Protein AF-A0A968BAL6-F1 (afdb_monomer_lite)

pLDDT: mean 81.93, std 11.96, range [53.53, 95.75]

Structure (mmCIF, N/CA/C/O backbone):
data_AF-A0A968BAL6-F1
#
_entry.id   AF-A0A968BAL6-F1
#
loop_
_atom_site.group_PDB
_atom_site.id
_atom_site.type_symbol
_atom_site.label_atom_id
_atom_site.label_alt_id
_atom_site.label_comp_id
_atom_site.label_asym_id
_atom_site.label_entity_id
_atom_site.label_seq_id
_atom_site.pdbx_PDB_ins_code
_atom_site.Cartn_x
_atom_site.Cartn_y
_atom_site.Cartn_z
_atom_site.occupancy
_atom_site.B_iso_or_equiv
_atom_site.auth_seq_id
_atom_site.auth_comp_id
_atom_site.auth_asym_id
_atom_site.auth_atom_id
_atom_site.pdbx_PDB_model_num
ATOM 1 N N . VAL A 1 1 ? -25.722 1.410 46.540 1.00 57.25 1 VAL A N 1
ATOM 2 C CA . VAL A 1 1 ? -25.232 2.036 47.784 1.00 57.25 1 VAL A CA 1
ATOM 3 C C . VAL A 1 1 ? -24.862 0.918 48.737 1.00 57.25 1 VAL A C 1
ATOM 5 O O . VAL A 1 1 ? -25.742 0.156 49.126 1.00 57.25 1 VAL A O 1
ATOM 8 N N . LEU A 1 2 ? -23.569 0.731 48.999 1.00 53.53 2 LEU A N 1
ATOM 9 C CA . LEU A 1 2 ? -23.117 -0.158 50.067 1.00 53.53 2 LEU A CA 1
ATOM 10 C C . LEU A 1 2 ? -23.164 0.642 51.366 1.00 53.53 2 LEU A C 1
ATOM 12 O O . LEU A 1 2 ? -22.393 1.583 51.538 1.00 53.53 2 LEU A O 1
ATOM 16 N N . ASN A 1 3 ? -24.097 0.274 52.236 1.00 73.88 3 ASN A N 1
ATOM 17 C CA . ASN A 1 3 ? -24.218 0.833 53.574 1.00 73.88 3 ASN A CA 1
ATOM 18 C C . ASN A 1 3 ? -23.690 -0.192 54.570 1.00 73.88 3 ASN A C 1
ATOM 20 O O . ASN A 1 3 ? -23.979 -1.385 54.439 1.00 73.88 3 ASN A O 1
ATOM 24 N N . GLY A 1 4 ? -22.949 0.272 55.567 1.00 74.12 4 GLY A N 1
ATOM 25 C CA . GLY A 1 4 ? -22.491 -0.570 56.660 1.00 74.12 4 GLY A CA 1
ATOM 26 C C . GLY A 1 4 ? -21.984 0.260 57.824 1.00 74.12 4 GLY A C 1
ATOM 27 O O . GLY A 1 4 ? -21.619 1.425 57.661 1.00 74.12 4 GLY A O 1
ATOM 28 N N . ASP A 1 5 ? -21.955 -0.362 58.992 1.00 83.38 5 ASP A N 1
ATOM 29 C CA . ASP A 1 5 ? -21.418 0.253 60.195 1.00 83.38 5 ASP A CA 1
ATOM 30 C C . ASP A 1 5 ? -19.938 -0.101 60.330 1.00 83.38 5 ASP A C 1
ATOM 32 O O . ASP A 1 5 ? -19.522 -1.252 60.153 1.00 83.38 5 ASP A O 1
ATOM 36 N N . LEU A 1 6 ? -19.126 0.910 60.617 1.00 70.38 6 LEU A N 1
ATOM 37 C CA . LEU A 1 6 ? -17.719 0.735 60.921 1.00 70.38 6 LEU A CA 1
ATOM 38 C C . LEU A 1 6 ? -17.563 0.187 62.352 1.00 70.38 6 LEU A C 1
ATOM 40 O O . LEU A 1 6 ? -18.408 0.434 63.214 1.00 70.38 6 LEU A O 1
ATOM 44 N N . PRO A 1 7 ? -16.456 -0.510 62.668 1.00 76.62 7 PRO A N 1
ATOM 45 C CA . PRO A 1 7 ? -16.220 -1.063 64.007 1.00 76.62 7 PRO A CA 1
ATOM 46 C C . PRO A 1 7 ? -16.193 -0.031 65.149 1.00 76.62 7 PRO A C 1
ATOM 48 O O . PRO A 1 7 ? -16.257 -0.410 66.314 1.00 76.62 7 PRO A O 1
ATOM 51 N N . ASN A 1 8 ? -16.078 1.263 64.834 1.00 85.88 8 ASN A N 1
ATOM 52 C CA . ASN A 1 8 ? -16.144 2.373 65.785 1.00 85.88 8 ASN A CA 1
ATOM 53 C C . ASN A 1 8 ? -17.567 2.941 65.974 1.00 85.88 8 ASN A C 1
ATOM 55 O O . ASN A 1 8 ? -17.720 3.936 66.674 1.00 85.88 8 ASN A O 1
ATOM 59 N N . GLY A 1 9 ? -18.591 2.322 65.378 1.00 78.38 9 GLY A N 1
ATOM 60 C CA . GLY A 1 9 ? -19.993 2.724 65.516 1.00 78.38 9 GLY A CA 1
ATOM 61 C C . GLY A 1 9 ? -20.440 3.849 64.580 1.00 78.38 9 GLY A C 1
ATOM 62 O O . GLY A 1 9 ? -21.592 4.263 64.654 1.00 78.38 9 GLY A O 1
ATOM 63 N N . GLU A 1 10 ? -19.567 4.329 63.696 1.00 82.62 10 GLU A N 1
ATOM 64 C CA . GLU A 1 10 ? -19.923 5.304 62.664 1.00 82.62 10 GLU A CA 1
ATOM 65 C C . GLU A 1 10 ? -20.543 4.588 61.458 1.00 82.62 10 GLU A C 1
ATOM 67 O O . GLU A 1 10 ? -20.002 3.591 60.970 1.00 82.62 10 GLU A O 1
ATOM 72 N N . SER A 1 11 ? -21.654 5.101 60.932 1.00 77.00 11 SER A N 1
ATOM 73 C CA . SER A 1 11 ? -22.224 4.573 59.690 1.00 77.00 11 SER A CA 1
ATOM 74 C C . SER A 1 11 ? -21.451 5.120 58.491 1.00 77.00 11 SER A C 1
ATOM 76 O O . SER A 1 11 ? -21.339 6.332 58.298 1.00 77.00 11 SER A O 1
ATOM 78 N N . PHE A 1 12 ? -20.933 4.229 57.647 1.00 66.19 12 PHE A N 1
ATOM 79 C CA . PHE A 1 12 ? -20.333 4.606 56.374 1.00 66.19 12 PHE A CA 1
ATOM 80 C C . PHE A 1 12 ? -21.387 4.538 55.266 1.00 66.19 12 PHE A C 1
ATOM 82 O O . PHE A 1 12 ? -21.994 3.495 55.015 1.00 66.19 12 PHE A O 1
ATOM 89 N N . SER A 1 13 ? -21.566 5.662 54.575 1.00 68.44 13 SER A N 1
ATOM 90 C CA . SER A 1 13 ? -22.299 5.745 53.314 1.00 68.44 13 SER A CA 1
ATOM 91 C C . SER A 1 13 ? -21.297 6.047 52.207 1.00 68.44 13 SER A C 1
ATOM 93 O O . SER A 1 13 ? -20.972 7.206 51.946 1.00 68.44 13 SER A O 1
ATOM 95 N N . GLY A 1 14 ? -20.783 4.995 51.575 1.00 59.91 14 GLY A N 1
ATOM 96 C CA . GLY A 1 14 ? -19.915 5.123 50.412 1.00 59.91 14 GLY A CA 1
ATOM 97 C C . GLY A 1 14 ? -20.727 5.419 49.163 1.00 59.91 14 GLY A C 1
ATOM 98 O O . GLY A 1 14 ? -21.590 4.621 48.773 1.00 59.91 14 GLY A O 1
ATOM 99 N N . ASP A 1 15 ? -20.423 6.539 48.513 1.00 61.91 15 ASP A N 1
ATOM 100 C CA . ASP A 1 15 ? -20.943 6.827 47.185 1.00 61.91 15 ASP A CA 1
ATOM 101 C C . ASP A 1 15 ? -20.390 5.794 46.193 1.00 61.91 15 ASP A C 1
ATOM 103 O O . ASP A 1 15 ? -19.240 5.832 45.768 1.00 61.91 15 ASP A O 1
ATOM 107 N N . THR A 1 16 ? -21.219 4.801 45.883 1.00 58.09 16 THR A N 1
ATOM 108 C CA . THR A 1 16 ? -20.974 3.823 44.813 1.00 58.09 16 THR A CA 1
ATOM 109 C C . THR A 1 16 ? -21.610 4.275 43.501 1.00 58.09 16 THR A C 1
ATOM 111 O O . THR A 1 16 ? -21.629 3.519 42.535 1.00 58.09 16 THR A O 1
ATOM 114 N N . LEU A 1 17 ? -22.137 5.501 43.449 1.00 57.97 17 LEU A N 1
ATOM 115 C CA . LEU A 1 17 ? -22.711 6.111 42.263 1.00 57.97 17 LEU A CA 1
ATOM 116 C C . LEU A 1 17 ? -21.691 7.057 41.625 1.00 57.97 17 LEU A C 1
ATOM 118 O O . LEU A 1 17 ? -22.008 8.204 41.307 1.00 57.97 17 LEU A O 1
ATOM 122 N N . SER A 1 18 ? -20.516 6.528 41.262 1.00 57.41 18 SER A N 1
ATOM 123 C CA . SER A 1 18 ? -19.942 6.979 39.991 1.00 57.41 18 SER A CA 1
ATOM 124 C C . SER A 1 18 ? -20.905 6.512 38.897 1.00 57.41 18 SER A C 1
ATOM 126 O O . SER A 1 18 ? -20.774 5.439 38.321 1.00 57.41 18 SER A O 1
ATOM 128 N N . SER A 1 19 ? -21.969 7.291 38.710 1.00 59.38 19 SER A N 1
ATOM 129 C CA . SER A 1 19 ? -23.036 7.093 37.728 1.00 59.38 19 SER A CA 1
ATOM 130 C C . SER A 1 19 ? -22.615 7.549 36.330 1.00 59.38 19 SER A C 1
ATOM 132 O O . SER A 1 19 ? -23.404 7.492 35.388 1.00 59.38 19 SER A O 1
ATOM 134 N N . GLY A 1 20 ? -21.357 7.969 36.175 1.00 59.19 20 GLY A N 1
ATOM 135 C CA . GLY A 1 20 ? -20.725 8.055 34.874 1.00 59.19 20 GLY A CA 1
ATOM 136 C C . GLY A 1 20 ? -20.515 6.642 34.357 1.00 59.19 20 GLY A C 1
ATOM 137 O O . GLY A 1 20 ? -19.638 5.935 34.844 1.00 59.19 20 GLY A O 1
ATOM 138 N N . LEU A 1 21 ? -21.328 6.226 33.386 1.00 60.09 21 LEU A N 1
ATOM 139 C CA . LEU A 1 21 ? -20.967 5.110 32.521 1.00 60.09 21 LEU A CA 1
ATOM 140 C C . LEU A 1 21 ? -19.587 5.428 31.943 1.00 60.09 21 LEU A C 1
ATOM 142 O O . LEU A 1 21 ? -19.451 6.356 31.143 1.00 60.09 21 LEU A O 1
ATOM 146 N N . ASP A 1 22 ? -18.569 4.702 32.395 1.00 60.50 22 ASP A N 1
ATOM 147 C CA . ASP A 1 22 ? -17.233 4.813 31.833 1.00 60.50 22 ASP A CA 1
ATOM 148 C C . ASP A 1 22 ? -17.281 4.118 30.470 1.00 60.50 22 ASP A C 1
ATOM 150 O O . ASP A 1 22 ? -17.253 2.890 30.352 1.00 60.50 22 ASP A O 1
ATOM 154 N N . ASN A 1 23 ? -17.526 4.909 29.427 1.00 65.75 23 ASN A N 1
ATOM 155 C CA . ASN A 1 23 ? -17.659 4.399 28.073 1.00 65.75 23 ASN A CA 1
ATOM 156 C C . ASN A 1 23 ? -16.267 4.027 27.557 1.00 65.75 23 ASN A C 1
ATOM 158 O O . ASN A 1 23 ? -15.533 4.878 27.054 1.00 65.75 23 ASN A O 1
ATOM 162 N N . ILE A 1 24 ? -15.911 2.745 27.638 1.00 69.62 24 ILE A N 1
ATOM 163 C CA . ILE A 1 24 ? -14.736 2.222 26.940 1.00 69.62 24 ILE A CA 1
ATOM 164 C C . ILE A 1 24 ? -15.086 2.078 25.459 1.00 69.62 24 ILE A C 1
ATOM 166 O O . ILE A 1 24 ? -15.816 1.173 25.053 1.00 69.62 24 ILE A O 1
ATOM 170 N N . ALA A 1 25 ? -14.568 2.991 24.639 1.00 71.31 25 ALA A N 1
ATOM 171 C CA . ALA A 1 25 ? -14.681 2.901 23.191 1.00 71.31 25 ALA A CA 1
ATOM 172 C C . ALA A 1 25 ? -13.741 1.805 22.669 1.00 71.31 25 ALA A C 1
ATOM 174 O O . ALA A 1 25 ? -12.519 1.958 22.687 1.00 71.31 25 ALA A O 1
ATOM 175 N N . VAL A 1 26 ? -14.307 0.701 22.181 1.00 73.50 26 VAL A N 1
ATOM 176 C CA . VAL A 1 26 ? -13.546 -0.289 21.413 1.00 73.50 26 VAL A CA 1
ATOM 177 C C . VAL A 1 26 ? -13.375 0.259 20.001 1.00 73.50 26 VAL A C 1
ATOM 179 O O . VAL A 1 26 ? -14.337 0.360 19.238 1.00 73.50 26 VAL A O 1
ATOM 182 N N . LEU A 1 27 ? -12.149 0.654 19.662 1.00 80.50 27 LEU A N 1
ATOM 183 C CA . LEU A 1 27 ? -11.816 1.073 18.307 1.00 80.50 27 LEU A CA 1
ATOM 184 C C . LEU A 1 27 ? -11.883 -0.144 17.383 1.00 80.50 27 LEU A C 1
ATOM 186 O O . LEU A 1 27 ? -11.256 -1.168 17.640 1.00 80.50 27 LEU A O 1
ATOM 190 N N . SER A 1 28 ? -12.665 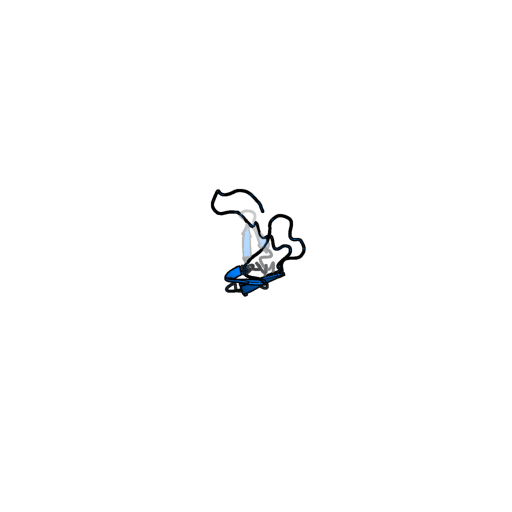-0.024 16.313 1.00 86.94 28 SER A N 1
ATOM 191 C CA . SER A 1 28 ? -12.681 -1.009 15.235 1.00 86.94 28 SER A CA 1
ATOM 192 C C . SER A 1 28 ? -11.509 -0.752 14.291 1.00 86.94 28 SER A C 1
ATOM 194 O O . SER A 1 28 ? -11.207 0.400 13.974 1.00 86.94 28 SER A O 1
ATOM 196 N N . GLU A 1 29 ? -10.847 -1.813 13.844 1.00 89.19 29 GLU A N 1
ATOM 197 C CA . GLU A 1 29 ? -9.718 -1.718 12.920 1.00 89.19 29 GLU A CA 1
ATOM 198 C C . GLU A 1 29 ? -10.196 -1.475 11.478 1.00 89.19 29 GLU A C 1
ATOM 200 O O . GLU A 1 29 ? -11.269 -1.931 11.065 1.00 89.19 29 GLU A O 1
ATOM 205 N N . ALA A 1 30 ? -9.404 -0.718 10.720 1.00 92.44 30 ALA A N 1
ATOM 206 C CA . ALA A 1 30 ? -9.514 -0.635 9.271 1.00 92.44 30 ALA A CA 1
ATOM 207 C C . ALA A 1 30 ? -8.509 -1.622 8.664 1.00 92.44 30 ALA A C 1
ATOM 209 O O . ALA A 1 30 ? -7.376 -1.685 9.128 1.00 92.44 30 ALA A O 1
ATOM 210 N N . ASP A 1 31 ? -8.903 -2.354 7.628 1.00 94.38 31 ASP A N 1
ATOM 211 C CA . ASP A 1 31 ? -8.081 -3.410 7.032 1.00 94.38 31 ASP A CA 1
ATOM 212 C C . ASP A 1 31 ? -8.100 -3.233 5.516 1.00 94.38 31 ASP A C 1
ATOM 214 O O . ASP A 1 31 ? -9.161 -3.301 4.899 1.00 94.38 31 ASP A O 1
ATOM 218 N N . ILE A 1 32 ? -6.949 -2.907 4.925 1.00 94.38 32 ILE A N 1
ATOM 219 C CA . ILE A 1 32 ? -6.833 -2.611 3.496 1.00 94.38 32 ILE A CA 1
ATOM 220 C C . ILE A 1 32 ? -6.223 -3.800 2.773 1.00 94.38 32 ILE A C 1
ATOM 222 O O . ILE A 1 32 ? -5.069 -4.161 2.997 1.00 94.38 32 ILE A O 1
ATOM 226 N N . ILE A 1 33 ? -6.979 -4.328 1.820 1.00 95.56 33 ILE A N 1
ATOM 227 C CA . ILE A 1 33 ? -6.556 -5.382 0.909 1.00 95.56 33 ILE A CA 1
ATOM 228 C C . ILE A 1 33 ? -6.284 -4.766 -0.464 1.00 95.56 33 ILE A C 1
ATOM 230 O O . ILE A 1 33 ? -7.065 -3.955 -0.972 1.00 95.56 33 ILE A O 1
ATOM 234 N N . VAL A 1 34 ? -5.171 -5.173 -1.076 1.00 95.19 34 VAL A N 1
ATOM 235 C CA . VAL A 1 34 ? -4.865 -4.874 -2.478 1.00 95.19 34 VAL A CA 1
ATOM 236 C C . VAL A 1 34 ? -5.522 -5.948 -3.340 1.00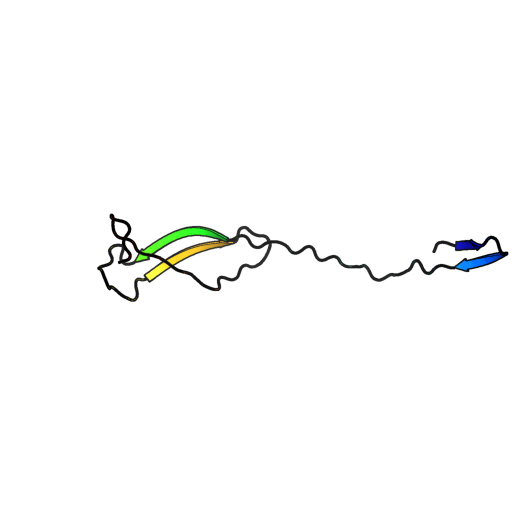 95.19 34 VAL A C 1
ATOM 238 O O . VAL A 1 34 ? -5.059 -7.085 -3.358 1.00 95.19 34 VAL A O 1
ATOM 241 N N . ASP A 1 35 ? -6.606 -5.603 -4.036 1.00 95.50 35 ASP A N 1
ATOM 242 C CA . ASP A 1 35 ? -7.309 -6.547 -4.912 1.00 95.50 35 ASP A CA 1
ATOM 243 C C . ASP A 1 35 ? -6.553 -6.724 -6.241 1.00 95.50 35 ASP A C 1
ATOM 245 O O . ASP A 1 35 ? -6.374 -7.846 -6.714 1.00 95.50 35 ASP A O 1
ATOM 249 N N . SER A 1 36 ? -6.075 -5.626 -6.838 1.00 94.38 36 SER A N 1
ATOM 250 C CA . SER A 1 36 ? -5.245 -5.661 -8.049 1.00 94.38 36 SER A CA 1
ATOM 251 C C . SER A 1 36 ? -4.468 -4.363 -8.276 1.00 94.38 36 SER A C 1
ATOM 253 O O . SER A 1 36 ? -4.827 -3.299 -7.766 1.00 94.38 36 SER A O 1
ATOM 255 N N . ILE A 1 37 ? -3.422 -4.448 -9.099 1.00 92.62 37 ILE A N 1
ATOM 256 C CA . ILE A 1 37 ? -2.624 -3.312 -9.570 1.00 92.62 37 ILE A CA 1
ATOM 257 C C . ILE A 1 37 ? -2.598 -3.367 -11.097 1.00 92.62 37 ILE A C 1
ATOM 259 O O . ILE A 1 37 ? -2.305 -4.417 -11.667 1.00 92.62 37 ILE A O 1
ATOM 263 N N . ASP A 1 38 ? -2.918 -2.250 -11.745 1.00 92.69 38 ASP A N 1
ATOM 264 C CA . ASP A 1 38 ? -2.859 -2.090 -13.199 1.00 92.69 38 ASP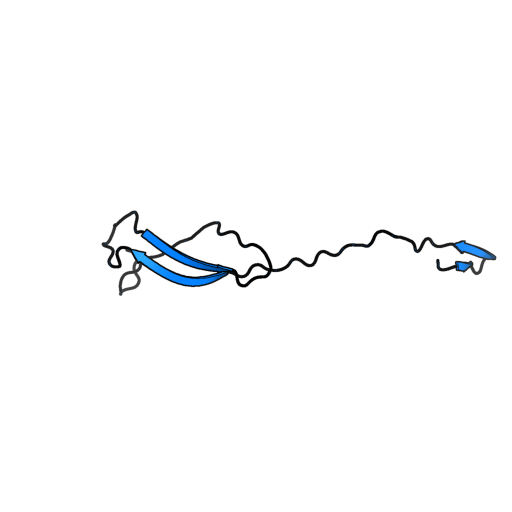 A CA 1
ATOM 265 C C . ASP A 1 38 ? -1.871 -0.971 -13.551 1.00 92.69 38 ASP A C 1
ATOM 267 O O . ASP A 1 38 ? -1.905 0.109 -12.957 1.00 92.69 38 ASP A O 1
ATOM 271 N N . VAL A 1 39 ? -0.974 -1.238 -14.498 1.00 90.00 39 VAL A N 1
ATOM 272 C CA . VAL A 1 39 ? 0.083 -0.312 -14.926 1.00 90.00 39 VAL A CA 1
ATOM 273 C C . VAL A 1 39 ? -0.167 0.059 -16.379 1.00 90.00 39 VAL A C 1
ATOM 275 O O . VAL A 1 39 ? -0.186 -0.808 -17.256 1.00 90.00 39 VAL A O 1
ATOM 278 N N . VAL A 1 40 ? -0.331 1.356 -16.643 1.00 85.62 40 VAL A N 1
ATOM 279 C CA . VAL A 1 40 ? -0.622 1.876 -17.981 1.00 85.62 40 VAL A CA 1
ATOM 280 C C . VAL A 1 40 ? 0.428 2.928 -18.363 1.00 85.62 40 VAL A C 1
ATOM 282 O O . VAL A 1 40 ? 0.505 3.978 -17.725 1.00 85.62 40 VAL A O 1
ATOM 285 N N . PRO A 1 41 ? 1.227 2.706 -19.425 1.00 79.75 41 PRO A N 1
ATOM 286 C CA . PRO A 1 41 ? 1.294 1.508 -20.271 1.00 79.75 41 PRO A CA 1
ATOM 287 C C . PRO A 1 41 ? 1.953 0.309 -19.565 1.00 79.75 41 PRO A C 1
ATOM 289 O O . PRO A 1 41 ? 2.823 0.474 -18.718 1.00 79.75 41 PRO A O 1
ATOM 292 N N . ASN A 1 42 ? 1.597 -0.908 -19.983 1.00 78.25 42 ASN A N 1
ATOM 293 C CA . ASN A 1 42 ? 2.145 -2.164 -19.445 1.00 78.25 42 ASN A CA 1
ATOM 294 C C . ASN A 1 42 ? 3.627 -2.413 -19.796 1.00 78.25 42 ASN A C 1
ATOM 296 O O . ASN A 1 42 ? 4.206 -3.412 -19.379 1.00 78.25 42 ASN A O 1
ATOM 300 N N . THR A 1 43 ? 4.221 -1.539 -20.608 1.00 80.75 43 THR A N 1
ATOM 301 C CA . THR A 1 43 ? 5.644 -1.518 -20.937 1.00 80.75 43 THR A CA 1
ATOM 302 C C . THR A 1 43 ? 6.152 -0.115 -20.670 1.00 80.75 43 THR A C 1
ATOM 304 O O . THR A 1 43 ? 5.648 0.849 -21.249 1.00 80.75 43 THR A O 1
ATOM 307 N N . VAL A 1 44 ? 7.153 -0.014 -19.805 1.00 82.31 44 VAL A N 1
ATOM 308 C CA . VAL A 1 44 ? 7.827 1.237 -19.463 1.00 82.31 44 VAL A CA 1
ATOM 309 C C . VAL A 1 44 ? 9.263 1.181 -19.967 1.00 82.31 44 VAL A C 1
ATOM 311 O O . VAL A 1 44 ? 9.868 0.111 -20.015 1.00 82.31 44 VAL A O 1
ATOM 314 N N . THR A 1 45 ? 9.796 2.315 -20.411 1.00 83.12 45 THR A N 1
ATOM 315 C CA . THR A 1 45 ? 11.207 2.423 -20.819 1.00 83.12 45 THR A CA 1
ATOM 316 C C . THR A 1 45 ? 12.034 2.976 -19.666 1.00 83.12 45 THR A C 1
ATOM 318 O O . THR A 1 45 ? 11.523 3.769 -18.878 1.00 83.12 45 THR A O 1
ATOM 321 N N . LEU A 1 46 ? 13.315 2.608 -19.600 1.00 81.19 46 LEU A N 1
ATOM 322 C CA . LEU A 1 46 ? 14.251 3.167 -18.625 1.00 81.19 46 LEU A CA 1
ATOM 323 C C . LEU A 1 46 ? 14.214 4.706 -18.639 1.00 81.19 46 LEU A C 1
ATOM 325 O O . LEU A 1 46 ? 14.322 5.324 -19.705 1.00 81.19 46 LEU A O 1
ATOM 329 N N . GLY A 1 47 ? 14.061 5.318 -17.467 1.00 82.31 47 GLY A N 1
ATOM 330 C CA . GLY A 1 47 ? 13.974 6.775 -17.321 1.00 82.31 47 GLY A CA 1
ATOM 331 C C . GLY A 1 47 ? 12.627 7.394 -17.721 1.00 82.31 47 GLY A C 1
ATOM 332 O O . GLY A 1 47 ? 12.491 8.622 -17.730 1.00 82.31 47 GLY A O 1
ATOM 333 N N . GLN A 1 48 ? 11.613 6.584 -18.040 1.00 84.56 48 GLN A N 1
ATOM 334 C CA . GLN A 1 48 ? 10.258 7.074 -18.264 1.00 84.56 48 GLN A CA 1
ATOM 335 C C . GLN A 1 48 ? 9.668 7.622 -16.961 1.00 84.56 48 GLN A C 1
ATOM 337 O O . GLN A 1 48 ? 9.571 6.937 -15.950 1.00 84.56 48 GLN A O 1
ATOM 342 N N . SER A 1 49 ? 9.227 8.876 -17.000 1.00 84.31 49 SER A N 1
ATOM 343 C CA . SER A 1 49 ? 8.543 9.526 -15.879 1.00 84.31 49 SER A CA 1
ATOM 344 C C . SER A 1 49 ? 7.026 9.512 -16.076 1.00 84.31 49 SER A C 1
ATOM 346 O O . SER A 1 49 ? 6.545 9.404 -17.203 1.00 84.31 49 SER A O 1
ATOM 348 N N . PHE A 1 50 ? 6.273 9.679 -14.984 1.00 83.81 50 PHE A N 1
ATOM 349 C CA . PHE A 1 50 ? 4.803 9.774 -14.989 1.00 83.81 50 PHE A CA 1
ATOM 350 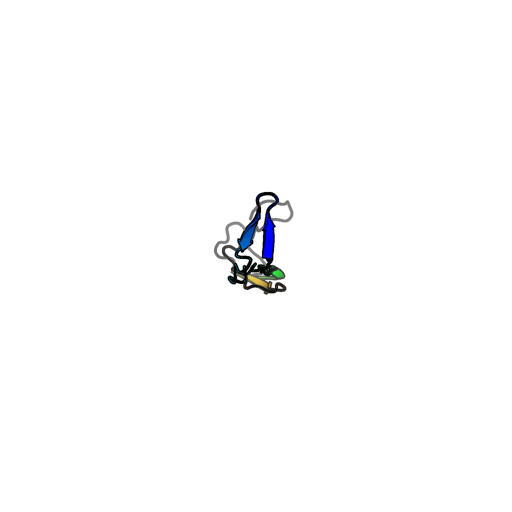C C . PHE A 1 50 ? 4.079 8.526 -15.522 1.00 83.81 50 PHE A C 1
ATOM 352 O O . PHE A 1 50 ? 3.071 8.633 -16.218 1.00 83.81 50 PHE A O 1
ATOM 359 N N . VAL A 1 51 ? 4.580 7.336 -15.184 1.00 87.50 51 VAL A N 1
ATOM 360 C CA . VAL A 1 51 ? 3.865 6.074 -15.428 1.00 87.50 51 VAL A CA 1
ATOM 361 C C . VAL A 1 51 ? 2.596 6.043 -14.573 1.00 87.50 51 VAL A C 1
ATOM 363 O O . VAL A 1 51 ? 2.658 6.232 -13.357 1.00 87.50 51 VAL A O 1
ATOM 366 N N . GLU A 1 52 ? 1.441 5.816 -15.198 1.00 89.62 52 GLU A N 1
ATOM 367 C CA . GLU A 1 52 ? 0.171 5.726 -14.484 1.00 89.62 52 GLU A CA 1
ATOM 368 C C . GLU A 1 52 ? 0.045 4.346 -13.826 1.00 89.62 52 GLU A C 1
ATOM 370 O O . GLU A 1 52 ? 0.096 3.313 -14.498 1.00 89.62 52 GLU A O 1
ATOM 375 N N . VAL A 1 53 ? -0.150 4.330 -12.505 1.00 91.81 53 VAL A N 1
ATOM 376 C CA . VAL A 1 53 ? -0.419 3.109 -11.737 1.00 91.81 53 VAL A CA 1
ATOM 377 C C . VAL A 1 53 ? -1.773 3.233 -11.063 1.00 91.81 53 VAL A C 1
ATOM 379 O O . VAL A 1 53 ? -2.016 4.149 -10.274 1.00 91.81 53 VAL A O 1
ATOM 382 N N . ARG A 1 54 ? -2.663 2.293 -11.367 1.00 93.12 54 ARG A N 1
ATOM 383 C CA . ARG A 1 54 ? -4.007 2.211 -10.804 1.00 93.12 54 ARG A CA 1
ATOM 384 C C . ARG A 1 54 ? -4.036 1.120 -9.748 1.00 93.12 54 ARG A C 1
ATOM 386 O O . ARG A 1 54 ? -3.799 -0.051 -10.036 1.00 93.12 54 ARG A O 1
ATOM 393 N N . TYR A 1 55 ? -4.365 1.518 -8.527 1.00 94.38 55 TYR A N 1
ATOM 394 C CA . TYR A 1 55 ? -4.519 0.614 -7.396 1.00 94.38 55 TYR A CA 1
ATOM 395 C C . TYR A 1 55 ? -5.995 0.367 -7.128 1.00 94.38 55 TYR A C 1
ATOM 397 O O . TYR A 1 55 ? -6.757 1.307 -6.894 1.00 94.38 55 TYR A O 1
ATOM 405 N N . PHE A 1 56 ? -6.385 -0.900 -7.113 1.00 95.00 56 PHE A N 1
ATOM 406 C CA . PHE A 1 56 ? -7.717 -1.323 -6.713 1.00 95.00 56 PHE A CA 1
ATOM 407 C C . PHE A 1 56 ? -7.624 -1.840 -5.283 1.00 95.00 56 PHE A C 1
ATOM 409 O O . PHE A 1 56 ? -7.087 -2.917 -5.024 1.00 95.00 56 PHE A O 1
ATOM 416 N N . LEU A 1 57 ? -8.083 -1.010 -4.350 1.00 95.25 57 LEU A N 1
ATOM 417 C CA . LEU A 1 57 ? -7.993 -1.253 -2.916 1.00 95.25 57 LEU A CA 1
ATOM 418 C C . LEU A 1 57 ? -9.389 -1.455 -2.342 1.00 95.25 57 LEU A C 1
ATOM 420 O O . LEU A 1 57 ? -10.324 -0.732 -2.696 1.00 95.25 57 LEU A O 1
ATOM 424 N N . ARG A 1 58 ? -9.508 -2.383 -1.397 1.00 95.75 58 ARG A N 1
ATOM 425 C CA . ARG A 1 58 ? -10.746 -2.644 -0.668 1.00 95.75 58 ARG A CA 1
ATOM 426 C C . ARG A 1 58 ? -10.488 -2.603 0.826 1.00 95.75 58 ARG A C 1
ATOM 428 O O . ARG A 1 58 ? -9.542 -3.206 1.314 1.00 95.75 58 ARG A O 1
ATOM 435 N N . ASN A 1 59 ? -11.352 -1.891 1.542 1.00 95.19 59 ASN A N 1
ATOM 436 C CA . ASN A 1 59 ? -11.359 -1.891 2.997 1.00 95.19 59 ASN A CA 1
ATOM 437 C C . ASN A 1 59 ? -12.280 -3.015 3.494 1.00 95.19 59 ASN A C 1
ATOM 439 O O . ASN A 1 59 ? -13.497 -2.915 3.335 1.00 95.19 59 ASN A O 1
ATOM 443 N N . SER A 1 60 ? -11.708 -4.083 4.043 1.00 95.56 60 SER A N 1
ATOM 444 C CA . SER A 1 60 ? -12.413 -5.191 4.706 1.00 95.56 60 SER A CA 1
ATOM 445 C C . SER A 1 60 ? -12.667 -4.934 6.192 1.00 95.56 60 SER A C 1
ATOM 447 O O . SER A 1 60 ? -13.399 -5.697 6.822 1.00 95.56 60 SER A O 1
ATOM 449 N N . GLY A 1 61 ? -12.076 -3.876 6.752 1.00 93.44 61 GLY A N 1
ATOM 450 C CA . GLY A 1 61 ? -12.204 -3.526 8.161 1.00 93.44 61 GLY A CA 1
ATOM 451 C C . GLY A 1 61 ? -13.538 -2.871 8.516 1.00 93.44 61 GLY A C 1
ATOM 452 O O . GLY A 1 61 ? -14.304 -2.421 7.663 1.00 93.44 61 GLY A O 1
ATOM 453 N N . ALA A 1 62 ? -13.799 -2.777 9.818 1.00 90.88 62 ALA A N 1
ATOM 454 C CA . ALA A 1 62 ? -15.010 -2.169 10.370 1.00 90.88 62 ALA A CA 1
ATOM 455 C C . ALA A 1 62 ? -14.871 -0.650 10.614 1.00 90.88 62 ALA A C 1
ATOM 457 O O . ALA A 1 62 ? -15.808 -0.008 11.087 1.00 90.88 62 ALA A O 1
ATOM 458 N N . SER A 1 63 ? -13.718 -0.063 10.279 1.00 93.94 63 SER A N 1
ATOM 459 C CA . SER A 1 63 ? -13.445 1.373 10.382 1.00 93.94 63 SER A CA 1
ATOM 460 C C . SER A 1 63 ? -12.969 1.965 9.058 1.00 93.94 63 SER A C 1
ATOM 462 O O . SER A 1 63 ? -12.474 1.253 8.188 1.00 93.94 63 SER A O 1
ATOM 464 N N . ALA A 1 64 ? -13.129 3.279 8.883 1.00 91.69 64 ALA A N 1
ATOM 465 C CA . ALA A 1 64 ? -12.713 3.979 7.673 1.00 91.69 64 ALA A CA 1
ATOM 466 C C . ALA A 1 64 ? -11.181 4.017 7.548 1.00 91.69 64 ALA A C 1
ATOM 468 O O . ALA A 1 64 ? -10.483 4.484 8.447 1.00 91.69 64 ALA A O 1
ATOM 469 N N . ALA A 1 65 ? -10.664 3.578 6.402 1.00 91.94 65 ALA A N 1
ATOM 470 C CA . ALA A 1 65 ? -9.249 3.671 6.073 1.00 91.94 65 ALA A CA 1
ATOM 471 C C . ALA A 1 65 ? -8.929 4.961 5.306 1.00 91.94 65 ALA A C 1
ATOM 473 O O . ALA A 1 65 ? -9.717 5.423 4.477 1.00 91.94 65 ALA A O 1
ATOM 474 N N . ARG A 1 66 ? -7.729 5.504 5.524 1.00 92.62 66 ARG A N 1
ATOM 475 C CA . ARG A 1 66 ? -7.170 6.602 4.727 1.00 92.62 66 ARG A CA 1
ATOM 476 C C . ARG A 1 66 ? -5.854 6.162 4.103 1.00 92.62 66 ARG A C 1
ATOM 478 O O . ARG A 1 66 ? -4.939 5.755 4.812 1.00 92.62 66 ARG A O 1
ATOM 485 N N . VAL A 1 67 ? -5.741 6.313 2.788 1.00 92.19 67 VAL A N 1
ATOM 486 C CA . VAL A 1 67 ? -4.481 6.113 2.067 1.00 92.19 67 VAL A CA 1
ATOM 487 C C . VAL A 1 67 ? -3.715 7.434 2.053 1.00 92.19 67 VAL A C 1
ATOM 489 O O . VAL A 1 67 ? -4.200 8.430 1.522 1.00 92.19 67 VAL A O 1
ATOM 492 N N . ASN A 1 68 ? -2.534 7.451 2.674 1.00 94.31 68 ASN A N 1
ATOM 493 C CA . ASN A 1 68 ? -1.684 8.645 2.754 1.00 94.31 68 ASN A CA 1
ATOM 494 C C . ASN A 1 68 ? -0.646 8.698 1.629 1.00 94.31 68 ASN A C 1
ATOM 496 O O . ASN A 1 68 ? -0.313 9.780 1.154 1.00 94.31 68 ASN A O 1
ATOM 500 N N . SER A 1 69 ? -0.136 7.538 1.218 1.00 92.44 69 SER A N 1
ATOM 501 C CA . SER A 1 69 ? 0.877 7.404 0.176 1.00 92.44 69 SER A CA 1
ATOM 502 C C . SER A 1 69 ? 0.757 6.052 -0.517 1.00 92.44 69 SER A C 1
ATOM 504 O O . SER A 1 69 ? 0.389 5.060 0.112 1.00 92.44 69 SER A O 1
ATOM 506 N N . LEU A 1 70 ? 1.104 6.025 -1.801 1.00 91.00 7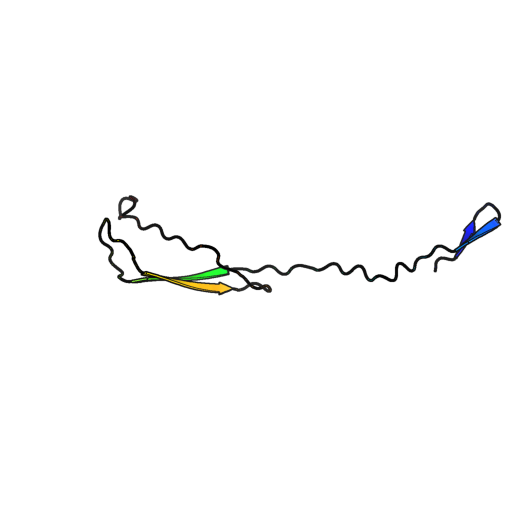0 LEU A N 1
ATOM 507 C CA . LEU A 1 70 ? 1.252 4.827 -2.621 1.00 91.00 70 LEU A CA 1
ATOM 508 C C . LEU A 1 70 ? 2.580 4.949 -3.363 1.00 91.00 70 LEU A C 1
ATOM 510 O O . LEU A 1 70 ? 2.881 6.018 -3.896 1.00 91.00 70 LEU A O 1
ATOM 514 N N . THR A 1 71 ? 3.349 3.867 -3.394 1.00 90.00 71 THR A N 1
ATOM 515 C CA . THR A 1 71 ? 4.659 3.822 -4.046 1.00 90.00 71 THR A CA 1
ATOM 516 C C . THR A 1 71 ? 4.747 2.551 -4.874 1.00 90.00 71 THR A C 1
ATOM 518 O O . THR A 1 71 ? 4.420 1.473 -4.385 1.00 90.00 71 THR A O 1
ATOM 521 N N . SER A 1 72 ? 5.213 2.687 -6.113 1.00 88.50 72 SER A N 1
ATOM 522 C CA . SER A 1 72 ? 5.596 1.568 -6.974 1.00 88.50 72 SER A CA 1
ATOM 523 C C . SER A 1 72 ? 7.097 1.606 -7.193 1.00 88.50 72 SER A C 1
ATOM 525 O O . SER A 1 72 ? 7.655 2.685 -7.383 1.00 88.50 72 SER A O 1
ATOM 527 N N . VAL A 1 73 ? 7.718 0.433 -7.207 1.00 86.50 73 VAL A N 1
ATOM 528 C CA . VAL A 1 73 ? 9.079 0.244 -7.707 1.00 86.50 73 VAL A CA 1
ATOM 529 C C . VAL A 1 73 ? 8.960 -0.556 -8.996 1.00 86.50 73 VAL A C 1
ATOM 531 O O . VAL A 1 73 ? 8.218 -1.539 -9.043 1.00 86.50 73 VAL A O 1
ATOM 534 N N . PHE A 1 74 ? 9.625 -0.089 -10.047 1.00 84.31 74 PHE A N 1
ATOM 535 C CA . PHE A 1 74 ? 9.736 -0.808 -11.308 1.00 84.31 74 PHE A CA 1
ATOM 536 C C . PHE A 1 74 ? 11.145 -1.379 -11.383 1.00 84.31 74 PHE A C 1
ATOM 538 O O . PHE A 1 74 ? 12.110 -0.634 -11.238 1.00 84.31 74 PHE A O 1
ATOM 545 N N . GLU A 1 75 ? 11.245 -2.684 -11.612 1.00 85.81 75 GLU A N 1
ATOM 546 C CA . GLU A 1 75 ? 12.518 -3.395 -11.714 1.00 85.81 75 GLU A CA 1
ATOM 547 C C . GLU A 1 75 ? 12.634 -4.068 -13.089 1.00 85.81 75 GLU A C 1
ATOM 549 O O . GLU A 1 75 ? 11.638 -4.533 -13.659 1.00 85.81 75 GLU A O 1
ATOM 554 N N . ASP A 1 76 ? 13.850 -4.134 -13.631 1.00 82.81 76 ASP A N 1
ATOM 555 C CA . ASP A 1 76 ? 14.159 -4.974 -14.785 1.00 82.81 76 ASP A CA 1
ATOM 556 C C . ASP A 1 76 ? 14.200 -6.467 -14.398 1.00 82.81 76 ASP A C 1
ATOM 558 O O . ASP A 1 76 ? 14.094 -6.862 -13.238 1.00 82.81 76 ASP A O 1
ATOM 562 N N . THR A 1 77 ? 14.387 -7.348 -15.385 1.00 82.81 77 THR A N 1
ATOM 563 C CA . THR A 1 77 ? 14.470 -8.802 -15.142 1.00 82.81 77 THR A CA 1
ATOM 564 C C . THR A 1 77 ? 15.694 -9.215 -14.307 1.00 82.81 77 THR A C 1
ATOM 566 O O . THR A 1 77 ? 15.761 -10.353 -13.845 1.00 82.81 77 THR A O 1
ATOM 569 N N . ALA A 1 78 ? 16.668 -8.323 -14.123 1.00 86.00 78 ALA A N 1
ATOM 570 C CA . ALA A 1 78 ? 17.847 -8.527 -13.292 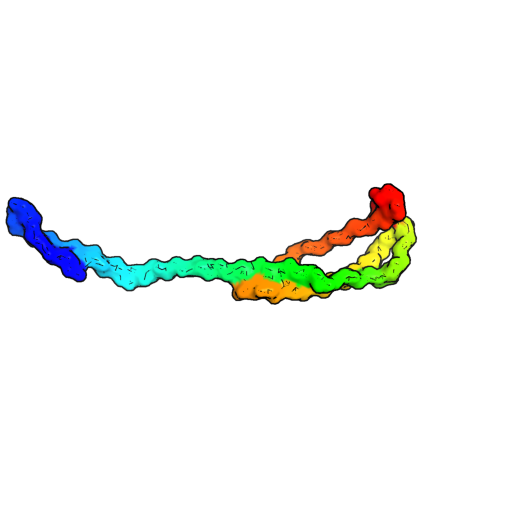1.00 86.00 78 ALA A CA 1
ATOM 571 C C . ALA A 1 78 ? 17.698 -7.925 -11.876 1.00 86.00 78 ALA A C 1
ATOM 573 O O . ALA A 1 78 ? 18.609 -8.103 -11.065 1.00 86.00 78 ALA A O 1
ATOM 574 N N . GLY A 1 79 ? 16.563 -7.285 -11.561 1.00 81.38 79 GLY A N 1
ATOM 575 C CA . GLY A 1 79 ? 16.276 -6.671 -10.262 1.00 81.38 79 GLY A CA 1
ATOM 576 C C . GLY A 1 79 ? 16.868 -5.272 -10.084 1.00 81.38 79 GLY A C 1
ATOM 577 O O . GLY A 1 79 ? 17.072 -4.845 -8.951 1.00 81.38 79 GLY A O 1
ATOM 578 N N . ASN A 1 80 ? 17.203 -4.575 -11.173 1.00 82.12 80 ASN A N 1
ATOM 579 C CA . ASN A 1 80 ? 17.645 -3.183 -11.109 1.00 82.12 80 ASN A CA 1
ATOM 580 C C . ASN A 1 80 ? 16.460 -2.235 -11.292 1.00 82.12 80 ASN A C 1
ATOM 582 O O . ASN A 1 80 ? 15.618 -2.475 -12.156 1.00 82.12 80 ASN A O 1
ATOM 586 N N . ASP A 1 81 ? 16.454 -1.128 -10.553 1.00 78.38 81 ASP A N 1
ATOM 587 C CA . ASP A 1 81 ? 15.479 -0.048 -10.726 1.00 78.38 81 ASP A CA 1
ATOM 588 C C . ASP A 1 81 ? 15.538 0.530 -12.158 1.00 78.38 81 ASP A C 1
ATOM 590 O O . ASP A 1 81 ? 16.631 0.793 -12.679 1.00 78.38 81 ASP A O 1
ATOM 594 N N . VAL A 1 82 ? 14.370 0.746 -12.784 1.00 69.94 82 VAL A N 1
ATOM 595 C CA . VAL A 1 82 ? 14.230 1.264 -14.169 1.00 69.94 82 VAL A CA 1
ATOM 596 C C . VAL A 1 82 ? 13.586 2.643 -14.281 1.00 69.94 82 VAL A C 1
ATOM 598 O O . VAL A 1 82 ? 12.689 2.964 -13.473 1.00 69.94 82 VAL A O 1
#

Radius of gyration: 30.15 Å; chains: 1; bounding box: 43×19×87 Å

Sequence (82 aa):
VLNGDLPNGESFSGDTLSSGLDNIAVLSEADIIVDSIDVVPNTVTLGQSFVEVRYFLRNSGASAARVNSLTSVFEDTAGNDV

Foldseek 3Di:
DDWDADPVRDIDDDPPPPVPPPDDDDDWDKDKDFPDKDWVPPDDDPPDPDTDIDTDIDTPTPDDDDDPDDDDFDADPVGHTD

Secondary structure (DSSP, 8-state):
-EEEE-TTSPEEEE-----S------PPPP-EEEEEEEEESSS--TT----EEEEEEEE-SSS-----------B-TTS-B-